Protein AF-A0A1M7PP58-F1 (afdb_monomer)

Mean predicted aligned error: 8.22 Å

Sequence (106 aa):
MKRYQLIILGLSFLLSSCASVSYFGDRYMPVKSDVEIYYSVHDVKKLYKVIGRLTSPNYDEDRLKAELKNYARTVGGNAVVINKPDVTNDGQSVSVTADVLRYADE

Radius of gyration: 17.48 Å; Cα contacts (8 Å, |Δi|>4): 188; chains: 1; bounding box: 30×58×38 Å

pLDDT: mean 85.81, std 13.66, range [47.62, 97.94]

Foldseek 3Di:
DVVVVVVVVVVVVVPPPPQQKDKDFAADAFDPDFEAEAQDPVVDPFAKDFGIKMKHFDDPPVVVVVSCRVVLRRRQFRYKHWYDFDADPVRDRGIIMITGIHGPPD

Nearest PDB structures (foldseek):
  2jz7-assembly1_E  TM=7.219E-01  e=2.092E-01  Methanococcus vannielii
  4evu-assembly2_B  TM=6.232E-01  e=8.760E-01  Salmonella enterica subsp. enterica serovar Typhimurium str. LT2
  2m2j-assembly1_A  TM=6.988E-01  e=3.067E+00  Salmonella enterica subsp. enterica serovar Typhimurium str. LT2

Solvent-acce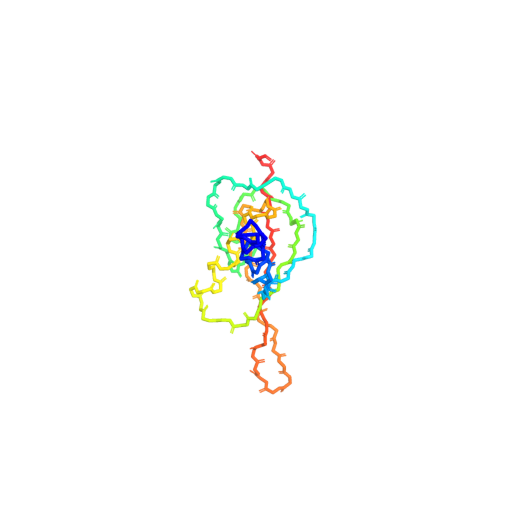ssible surface area (backbone atoms only — not comparable to full-atom values): 6092 Å² total; per-residue (Å²): 124,76,71,59,56,57,54,57,62,60,58,65,68,72,74,75,79,78,71,71,62,46,78,51,68,64,75,47,72,58,48,89,67,80,49,45,81,38,75,42,75,86,76,58,85,68,65,64,45,81,41,30,37,38,39,30,62,63,60,60,70,70,60,41,52,50,52,51,36,54,52,32,22,62,37,27,16,45,29,36,31,43,52,73,60,46,60,48,100,85,72,48,62,59,30,32,36,28,42,24,25,26,52,72,92,117

Structure (mmCIF, N/CA/C/O backbone):
data_AF-A0A1M7PP58-F1
#
_entry.id   AF-A0A1M7PP58-F1
#
loop_
_atom_site.group_PDB
_atom_site.id
_atom_site.type_symbol
_atom_site.label_atom_id
_atom_site.label_alt_id
_atom_site.label_comp_id
_atom_site.label_asym_id
_atom_site.label_entity_id
_atom_site.label_seq_id
_atom_site.pdbx_PDB_ins_code
_atom_site.Cartn_x
_atom_site.Cartn_y
_atom_site.Cartn_z
_atom_site.occupancy
_atom_site.B_iso_or_equiv
_atom_site.auth_seq_id
_atom_site.auth_comp_id
_atom_site.auth_asym_id
_atom_site.auth_atom_id
_atom_site.pdbx_PDB_model_num
ATOM 1 N N . MET A 1 1 ? 14.401 44.335 -8.118 1.00 52.53 1 MET A N 1
ATOM 2 C CA . MET A 1 1 ? 14.518 43.104 -8.938 1.00 52.53 1 MET A CA 1
ATOM 3 C C . MET A 1 1 ? 14.855 41.830 -8.139 1.00 52.53 1 MET A C 1
ATOM 5 O O . MET A 1 1 ? 14.459 40.765 -8.577 1.00 52.53 1 MET A O 1
ATOM 9 N N . LYS A 1 2 ? 15.483 41.896 -6.946 1.00 54.81 2 LYS A N 1
ATOM 10 C CA . LYS A 1 2 ? 15.832 40.710 -6.118 1.00 54.81 2 LYS A CA 1
ATOM 11 C C . LYS A 1 2 ? 14.656 39.930 -5.490 1.00 54.81 2 LYS A C 1
ATOM 13 O O . LYS A 1 2 ? 14.828 38.775 -5.130 1.00 54.81 2 LYS A O 1
ATOM 18 N N . ARG A 1 3 ? 13.461 40.527 -5.359 1.00 58.66 3 ARG A N 1
ATOM 19 C CA . ARG A 1 3 ? 12.304 39.886 -4.691 1.00 58.66 3 ARG A CA 1
ATOM 20 C C . ARG A 1 3 ? 11.591 38.835 -5.556 1.00 58.66 3 ARG A C 1
ATOM 22 O O . ARG A 1 3 ? 11.085 37.863 -5.016 1.00 58.66 3 ARG A O 1
ATOM 29 N N . TYR A 1 4 ? 11.614 38.984 -6.882 1.00 60.44 4 TYR A N 1
ATOM 30 C CA . TYR A 1 4 ? 10.985 38.030 -7.807 1.00 60.44 4 TYR A CA 1
ATOM 31 C C . TYR A 1 4 ? 11.808 36.752 -8.004 1.00 60.44 4 TYR A C 1
ATOM 33 O O . TYR A 1 4 ? 11.247 35.705 -8.305 1.00 60.44 4 TYR A O 1
ATOM 41 N N . GLN A 1 5 ? 13.125 36.810 -7.773 1.00 61.56 5 GLN A N 1
ATOM 42 C CA . GLN A 1 5 ? 13.991 35.632 -7.872 1.00 61.56 5 GLN A CA 1
ATOM 43 C C . GLN A 1 5 ? 13.662 34.577 -6.805 1.00 61.56 5 GLN A C 1
ATOM 45 O O . GLN A 1 5 ? 13.724 33.388 -7.094 1.00 61.56 5 GLN A O 1
ATOM 50 N N . LEU A 1 6 ? 13.233 34.999 -5.609 1.00 62.25 6 LEU A N 1
ATOM 51 C CA . LEU A 1 6 ? 12.795 34.078 -4.553 1.00 62.25 6 LEU A CA 1
ATOM 52 C C . LEU A 1 6 ? 11.454 33.405 -4.884 1.00 62.25 6 LEU A C 1
ATOM 54 O O . LEU A 1 6 ? 11.259 32.238 -4.561 1.00 62.25 6 LEU A O 1
ATOM 58 N N . ILE A 1 7 ? 10.554 34.114 -5.574 1.00 67.88 7 ILE A N 1
ATOM 59 C CA . ILE A 1 7 ? 9.249 33.578 -5.993 1.00 67.88 7 ILE A CA 1
ATOM 60 C C . ILE A 1 7 ? 9.428 32.5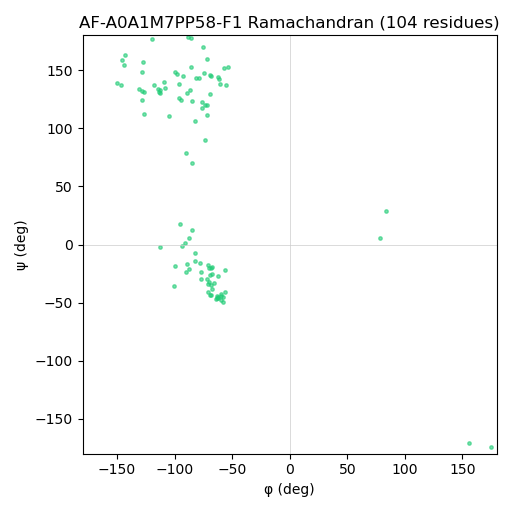39 -7.109 1.00 67.88 7 ILE A C 1
ATOM 62 O O . ILE A 1 7 ? 8.811 31.479 -7.070 1.00 67.88 7 ILE A O 1
ATOM 66 N N . ILE A 1 8 ? 10.323 32.806 -8.065 1.00 69.50 8 ILE A N 1
ATOM 67 C CA . ILE A 1 8 ? 10.632 31.876 -9.162 1.00 69.50 8 ILE A CA 1
ATOM 68 C C . ILE A 1 8 ? 11.340 30.616 -8.637 1.00 69.50 8 ILE A C 1
ATOM 70 O O . ILE A 1 8 ? 11.025 29.518 -9.084 1.00 69.50 8 ILE A O 1
ATOM 74 N N . LEU A 1 9 ? 12.234 30.743 -7.648 1.00 66.50 9 LEU A N 1
ATOM 75 C CA . LEU A 1 9 ? 12.911 29.588 -7.044 1.00 66.50 9 LEU A CA 1
ATOM 76 C C . LEU A 1 9 ? 11.951 28.703 -6.225 1.00 66.50 9 LEU A C 1
ATOM 78 O O . LEU A 1 9 ? 12.093 27.483 -6.230 1.00 66.50 9 LEU A O 1
ATOM 82 N N . GLY A 1 10 ? 10.956 29.303 -5.560 1.00 66.88 10 GLY A N 1
ATOM 83 C CA . GLY A 1 10 ? 9.921 28.566 -4.827 1.00 66.88 10 GLY A CA 1
ATOM 84 C C . GLY A 1 10 ? 8.938 27.818 -5.735 1.00 66.88 10 GLY A C 1
ATOM 85 O O . GLY A 1 10 ? 8.484 26.732 -5.382 1.00 66.88 10 GLY A O 1
ATOM 86 N N . LEU A 1 11 ? 8.643 28.356 -6.925 1.00 67.88 11 LEU A N 1
ATOM 87 C CA . LEU A 1 11 ? 7.691 27.748 -7.859 1.00 67.88 11 LEU A CA 1
ATOM 88 C C . LEU A 1 11 ? 8.240 26.471 -8.524 1.00 67.88 11 LEU A C 1
ATOM 90 O O . LEU A 1 11 ? 7.481 25.549 -8.812 1.00 67.88 11 LEU A O 1
ATOM 94 N N . SER A 1 12 ? 9.560 26.374 -8.700 1.00 65.88 12 SER A N 1
ATOM 95 C CA . SER A 1 12 ? 10.216 25.215 -9.323 1.00 65.88 12 SER A CA 1
ATOM 96 C C . SER A 1 12 ? 10.136 23.925 -8.495 1.00 65.88 12 SER A C 1
ATOM 98 O O . SER A 1 12 ? 10.283 22.840 -9.051 1.00 65.88 12 SER A O 1
ATOM 100 N N . PHE A 1 13 ? 9.870 24.008 -7.186 1.00 62.69 13 PHE A N 1
ATOM 101 C CA . PHE A 1 13 ? 9.748 22.825 -6.321 1.00 62.69 13 PHE A CA 1
ATOM 102 C C . PHE A 1 13 ? 8.403 22.091 -6.457 1.00 62.69 13 PHE A C 1
ATOM 104 O O . PHE A 1 13 ? 8.290 20.937 -6.051 1.00 62.69 13 PHE A O 1
ATOM 111 N N . LEU A 1 14 ? 7.389 22.727 -7.051 1.00 63.41 14 LEU A N 1
ATOM 112 C CA . LEU A 1 14 ? 6.032 22.173 -7.156 1.00 63.41 14 LEU A CA 1
ATOM 113 C C . LEU A 1 14 ? 5.854 21.189 -8.329 1.00 63.41 14 LEU A C 1
ATOM 115 O O . LEU A 1 14 ? 4.819 20.538 -8.419 1.00 63.41 14 LEU A O 1
ATOM 119 N N . LEU A 1 15 ? 6.853 21.046 -9.208 1.00 59.66 15 LEU A N 1
ATOM 120 C CA . LEU A 1 15 ? 6.762 20.230 -10.430 1.00 59.66 15 LEU A CA 1
ATOM 121 C C . LEU A 1 15 ? 7.276 18.781 -10.282 1.00 59.66 15 LEU A C 1
ATOM 123 O O . LEU A 1 15 ? 7.171 18.012 -11.231 1.00 59.66 15 LEU A O 1
ATOM 127 N N . SER A 1 16 ? 7.780 18.366 -9.113 1.00 57.66 16 SER A N 1
ATOM 128 C CA . SER A 1 16 ? 8.331 17.007 -8.910 1.00 57.66 16 SER A CA 1
ATOM 129 C C . SER A 1 16 ? 7.305 15.920 -8.549 1.00 57.66 16 SER A C 1
ATOM 131 O O . SER A 1 16 ? 7.698 14.820 -8.164 1.00 57.66 16 SER A O 1
ATOM 133 N N . SER A 1 17 ? 5.995 16.157 -8.669 1.00 47.62 17 SER A N 1
ATOM 134 C CA . SER A 1 17 ? 5.003 15.102 -8.401 1.00 47.62 17 SER A CA 1
ATOM 135 C C . SER A 1 17 ? 4.778 14.217 -9.632 1.00 47.62 17 SER A C 1
ATOM 137 O O . SER A 1 17 ? 3.735 14.257 -10.275 1.00 47.62 17 SER A O 1
ATOM 139 N N . CYS A 1 18 ? 5.777 13.402 -9.971 1.00 55.94 18 CYS A N 1
ATOM 140 C CA . CYS A 1 18 ? 5.574 12.229 -10.818 1.00 55.94 18 CYS A CA 1
ATOM 141 C C . CYS A 1 18 ? 5.254 11.050 -9.889 1.00 55.94 18 CYS A C 1
ATOM 143 O O . CYS A 1 18 ? 6.139 10.281 -9.516 1.00 55.94 18 CYS A O 1
ATOM 145 N N . ALA A 1 19 ? 4.012 10.974 -9.404 1.00 58.75 19 ALA A N 1
ATOM 146 C CA . ALA A 1 19 ? 3.585 9.833 -8.603 1.00 58.75 19 ALA A CA 1
ATOM 147 C C . ALA A 1 19 ? 3.436 8.611 -9.522 1.00 58.75 19 ALA A C 1
ATOM 149 O O . ALA A 1 19 ? 2.544 8.568 -10.366 1.00 58.75 19 ALA A O 1
ATOM 150 N N . SER A 1 20 ? 4.322 7.630 -9.353 1.00 77.19 20 SER A N 1
ATOM 151 C CA . SER A 1 20 ? 4.288 6.328 -10.031 1.00 77.19 20 SER A CA 1
ATOM 152 C C . SER A 1 20 ? 3.106 5.463 -9.593 1.00 77.19 20 SER A C 1
ATOM 154 O O . SER A 1 20 ? 2.655 4.610 -10.352 1.00 77.19 20 SER A O 1
ATOM 156 N N . VAL A 1 21 ? 2.598 5.685 -8.377 1.00 86.38 21 VAL A N 1
ATOM 157 C CA . VAL A 1 21 ? 1.511 4.905 -7.781 1.00 86.38 21 VAL A CA 1
ATOM 158 C C . VAL A 1 21 ? 0.166 5.583 -8.024 1.00 86.38 21 VAL A C 1
ATOM 160 O O . VAL A 1 21 ? -0.056 6.731 -7.630 1.00 86.38 21 VAL A O 1
ATOM 163 N N . SER A 1 22 ? -0.753 4.840 -8.634 1.00 91.50 22 SER A N 1
ATOM 164 C CA . SER A 1 22 ? -2.143 5.246 -8.840 1.00 91.50 22 SER A CA 1
ATOM 165 C C . SER A 1 22 ? -3.049 4.647 -7.768 1.00 91.50 22 SER A C 1
ATOM 167 O O . SER A 1 22 ? -2.817 3.527 -7.312 1.00 91.50 22 SER A O 1
ATOM 169 N N . TYR A 1 23 ? -4.096 5.379 -7.386 1.00 93.88 23 TYR A N 1
ATOM 170 C CA . TYR A 1 23 ? -5.101 4.935 -6.424 1.00 93.88 23 TYR A CA 1
ATOM 171 C C . TYR A 1 23 ? -6.513 5.157 -6.945 1.00 93.88 23 TYR A C 1
ATOM 173 O O . TYR A 1 23 ? -6.855 6.257 -7.386 1.00 93.88 23 TYR A O 1
ATOM 181 N N . PHE A 1 24 ? -7.345 4.131 -6.800 1.00 95.56 24 PHE A N 1
ATOM 182 C CA . PHE A 1 24 ? -8.757 4.162 -7.142 1.00 95.56 24 PHE A CA 1
ATOM 183 C C . PHE A 1 24 ? -9.602 3.713 -5.947 1.00 95.56 24 PHE A C 1
ATOM 185 O O . PHE A 1 24 ? -9.554 2.546 -5.559 1.00 95.56 24 PHE A O 1
ATOM 192 N N . GLY A 1 25 ? -10.372 4.632 -5.362 1.00 96.44 25 GLY A N 1
ATOM 193 C CA . GLY A 1 25 ? -11.255 4.336 -4.234 1.00 96.44 25 GLY A CA 1
ATOM 1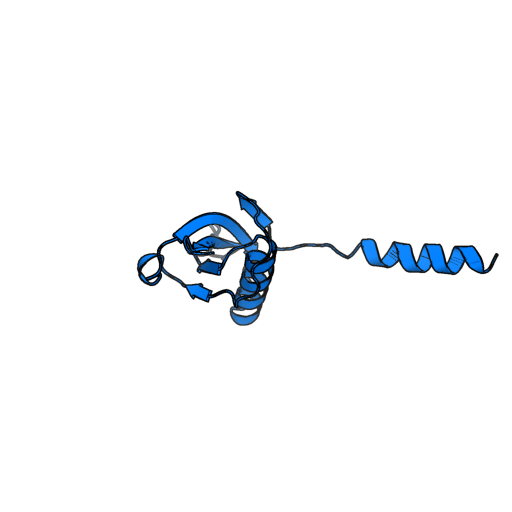94 C C . GLY A 1 25 ? -11.578 5.545 -3.358 1.00 96.44 25 GLY A C 1
ATOM 195 O O . GLY A 1 25 ? -11.244 6.688 -3.686 1.00 96.44 25 GLY A O 1
ATOM 196 N N . ASP A 1 26 ? -12.211 5.262 -2.223 1.00 96.06 26 ASP A N 1
ATOM 197 C CA . ASP A 1 26 ? -12.563 6.226 -1.182 1.00 96.06 26 ASP A CA 1
ATOM 198 C C . ASP A 1 26 ? -11.297 6.756 -0.493 1.00 96.06 26 ASP A C 1
ATOM 200 O O . ASP A 1 26 ? -10.334 6.018 -0.284 1.00 96.06 26 ASP A O 1
ATOM 204 N N . ARG A 1 27 ? -11.292 8.028 -0.084 1.00 95.50 27 ARG A N 1
ATOM 205 C CA . ARG A 1 27 ? -10.203 8.614 0.715 1.00 95.50 27 ARG A CA 1
ATOM 206 C C . ARG A 1 27 ? -10.706 8.992 2.101 1.00 95.50 27 ARG A C 1
ATOM 208 O O . ARG A 1 27 ? -11.741 9.641 2.224 1.00 95.50 27 ARG A O 1
ATOM 215 N N . TYR A 1 28 ? -9.937 8.629 3.121 1.00 94.62 28 TYR A N 1
ATOM 216 C CA . TYR A 1 28 ? -10.200 8.960 4.520 1.00 94.62 28 TYR A CA 1
ATOM 217 C C . TYR A 1 28 ? -9.047 9.783 5.097 1.00 94.62 28 TYR A C 1
ATOM 219 O O . TYR A 1 28 ? -8.044 10.042 4.428 1.00 94.62 28 TYR A O 1
ATOM 227 N N . MET A 1 29 ? -9.189 10.209 6.353 1.00 93.25 29 MET A N 1
ATOM 228 C CA . MET A 1 29 ? -8.090 10.861 7.060 1.00 93.25 29 MET A CA 1
ATOM 229 C C . MET A 1 29 ? -6.884 9.913 7.162 1.00 93.25 29 MET A C 1
ATOM 231 O O . MET A 1 29 ? -7.081 8.730 7.463 1.00 93.25 29 MET A O 1
ATOM 235 N N . PRO A 1 30 ? -5.652 10.417 6.949 1.00 93.94 30 PRO A N 1
ATOM 236 C CA . PRO A 1 30 ? -4.451 9.608 7.076 1.00 93.94 30 PRO A CA 1
ATOM 237 C C . PRO A 1 30 ? -4.356 8.938 8.440 1.00 93.94 30 PRO A C 1
ATOM 239 O O . PRO A 1 30 ? -4.597 9.566 9.476 1.00 93.94 30 PRO A O 1
ATOM 242 N N . VAL A 1 31 ? -3.971 7.668 8.439 1.00 91.69 31 VAL A N 1
ATOM 243 C CA . VAL A 1 31 ? -3.820 6.899 9.674 1.00 91.69 31 VAL A CA 1
ATOM 244 C C . VAL A 1 31 ? -2.470 7.187 10.326 1.00 91.69 31 VAL A C 1
ATOM 246 O O . VAL A 1 31 ? -1.461 7.412 9.653 1.00 91.69 31 VAL A O 1
ATOM 249 N N . LYS A 1 32 ? -2.463 7.231 11.662 1.00 88.19 32 LYS A N 1
ATOM 250 C CA . LYS A 1 32 ? -1.254 7.494 12.466 1.00 88.19 32 LYS A CA 1
ATOM 251 C C . LYS A 1 32 ? -0.467 6.218 12.773 1.00 88.19 32 LYS A C 1
ATOM 253 O O . LYS A 1 32 ? 0.711 6.299 13.108 1.00 88.19 32 LYS A O 1
ATOM 258 N N . SER A 1 33 ? -1.135 5.071 12.697 1.00 89.31 33 SER A N 1
ATOM 259 C CA . SER A 1 33 ? -0.572 3.738 12.875 1.00 89.31 33 SER A CA 1
ATOM 260 C C . SER A 1 33 ? 0.308 3.339 11.683 1.00 89.31 33 SER A C 1
ATOM 262 O O . SER A 1 33 ? 0.230 3.929 10.598 1.00 89.31 33 SER A O 1
ATOM 264 N N . ASP A 1 34 ? 1.196 2.357 11.886 1.00 92.69 34 ASP A N 1
ATOM 265 C CA . ASP A 1 34 ? 1.914 1.778 10.750 1.00 92.69 34 ASP A CA 1
ATOM 266 C C . ASP A 1 34 ? 0.956 0.969 9.874 1.00 92.69 34 ASP A C 1
ATOM 268 O O . ASP A 1 34 ? 0.018 0.348 10.373 1.00 92.69 34 ASP A O 1
ATOM 272 N N . VAL A 1 35 ? 1.209 0.985 8.567 1.00 96.50 35 VAL A N 1
ATOM 273 C CA . VAL A 1 35 ? 0.407 0.235 7.602 1.00 96.50 35 VAL A CA 1
ATOM 274 C C . VAL A 1 35 ? 0.933 -1.191 7.531 1.00 96.50 35 VAL A C 1
ATOM 276 O O . VAL A 1 35 ? 2.109 -1.421 7.234 1.00 96.50 35 VAL A O 1
ATOM 279 N N . GLU A 1 36 ? 0.059 -2.155 7.785 1.00 97.06 36 GLU A N 1
ATOM 280 C CA . GLU A 1 36 ? 0.379 -3.580 7.712 1.00 97.06 36 GLU A CA 1
ATOM 281 C C . GLU A 1 36 ? 0.389 -4.057 6.247 1.00 97.06 36 GLU A C 1
ATOM 283 O O . GLU A 1 36 ? -0.415 -3.603 5.435 1.00 97.06 36 GLU A O 1
ATOM 288 N N . ILE A 1 37 ? 1.298 -4.969 5.887 1.00 96.88 37 ILE A N 1
ATOM 289 C CA . ILE A 1 37 ? 1.331 -5.581 4.547 1.00 96.88 37 ILE A CA 1
ATOM 290 C C . ILE A 1 37 ? 0.974 -7.052 4.667 1.00 96.88 37 ILE A C 1
ATOM 292 O O . ILE A 1 37 ? 1.556 -7.776 5.473 1.00 96.88 37 ILE A O 1
ATOM 296 N N . TYR A 1 38 ? 0.076 -7.480 3.795 1.00 97.19 38 TYR A N 1
ATOM 297 C CA . TYR A 1 38 ? -0.364 -8.851 3.632 1.00 97.19 38 TYR A CA 1
ATOM 298 C C . TYR A 1 38 ? -0.228 -9.261 2.164 1.00 97.19 38 TYR A C 1
ATOM 300 O O . TYR A 1 38 ? -0.234 -8.417 1.268 1.00 97.19 38 TYR A O 1
ATOM 308 N N . TYR A 1 39 ? -0.137 -10.564 1.914 1.00 94.94 39 TYR A N 1
ATOM 309 C CA . TYR A 1 39 ? -0.117 -11.142 0.559 1.00 94.94 39 TYR A CA 1
ATOM 310 C C . TYR A 1 39 ? -1.371 -11.974 0.266 1.00 94.94 39 TYR A C 1
ATOM 312 O O . TYR A 1 39 ? -1.53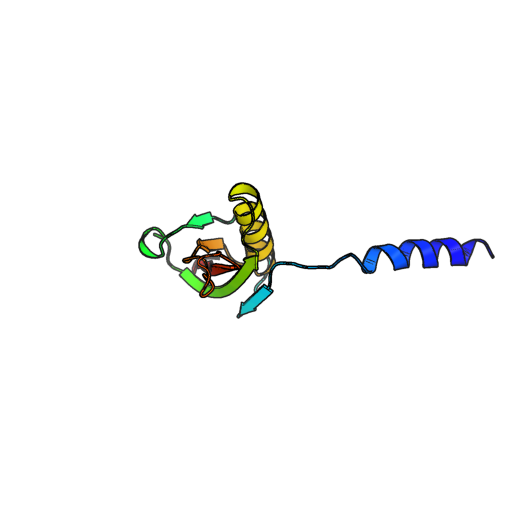7 -12.526 -0.818 1.00 94.94 39 TYR A O 1
ATOM 320 N N . SER A 1 40 ? -2.251 -12.090 1.258 1.00 94.62 40 SER A N 1
ATOM 321 C CA . SER A 1 40 ? -3.514 -12.796 1.173 1.00 94.62 40 SER A CA 1
ATOM 322 C C . SER A 1 40 ? -4.513 -12.136 2.105 1.00 94.62 40 SER A C 1
ATOM 324 O O . SER A 1 40 ? -4.205 -11.784 3.243 1.00 94.62 40 SER A O 1
ATOM 326 N N . VAL A 1 41 ? -5.745 -12.017 1.629 1.00 93.31 41 VAL A N 1
ATOM 327 C CA . VAL A 1 41 ? -6.861 -11.502 2.420 1.00 93.31 41 VAL A CA 1
ATOM 328 C C . VAL A 1 41 ? -7.172 -12.385 3.636 1.00 93.31 41 VAL A C 1
ATOM 330 O O . VAL A 1 41 ? -7.652 -11.895 4.654 1.00 93.31 41 VAL A O 1
ATOM 333 N N . HIS A 1 42 ? -6.854 -13.681 3.558 1.00 94.56 42 HIS A N 1
ATOM 334 C CA . HIS A 1 42 ? -7.078 -14.641 4.642 1.00 94.56 42 HIS A CA 1
ATOM 335 C C . HIS A 1 42 ? -6.140 -14.437 5.840 1.00 94.56 42 HIS A C 1
ATOM 337 O O . HIS A 1 42 ? -6.435 -14.923 6.930 1.00 94.56 42 HIS A O 1
ATOM 343 N N . ASP A 1 43 ? -5.035 -13.712 5.656 1.00 95.94 43 ASP A N 1
ATOM 344 C CA . ASP A 1 43 ? -4.088 -13.418 6.734 1.00 95.94 43 ASP A CA 1
ATOM 345 C C . ASP A 1 43 ? -4.553 -12.230 7.596 1.00 95.94 43 ASP A C 1
ATOM 347 O O . ASP A 1 43 ? -4.055 -12.023 8.707 1.00 95.94 43 ASP A O 1
ATOM 351 N N . VAL A 1 44 ? -5.540 -11.467 7.113 1.00 95.69 44 VAL A N 1
ATOM 352 C CA . VAL A 1 44 ? -6.091 -10.300 7.802 1.00 95.69 44 VAL A CA 1
ATOM 353 C C . VAL A 1 44 ? -7.124 -10.755 8.830 1.00 95.69 44 VAL A C 1
ATOM 355 O O . VAL A 1 44 ? -8.238 -11.150 8.497 1.00 95.69 44 VAL A O 1
ATOM 358 N N . LYS A 1 45 ? -6.755 -10.684 10.112 1.00 95.00 45 LYS A N 1
ATOM 359 C CA . LYS A 1 45 ? -7.594 -11.167 11.229 1.00 95.00 45 LYS A CA 1
ATOM 360 C C . LYS A 1 45 ? -8.562 -10.125 11.793 1.00 95.00 45 LYS A C 1
ATOM 362 O O . LYS A 1 45 ? -9.463 -10.476 12.548 1.00 95.00 45 LYS A O 1
ATOM 367 N N . LYS A 1 46 ? -8.337 -8.847 11.492 1.00 94.69 46 LYS A N 1
ATOM 368 C CA . LYS A 1 46 ? -9.152 -7.727 11.984 1.00 94.69 46 LYS A CA 1
ATOM 369 C C . LYS A 1 46 ? -10.359 -7.522 11.077 1.00 94.69 46 LYS A C 1
ATOM 371 O O . LYS A 1 46 ? -10.281 -7.812 9.890 1.00 94.69 46 LYS A O 1
ATOM 376 N N . LEU A 1 47 ? -11.454 -6.983 11.610 1.00 96.06 47 LEU A N 1
ATOM 377 C CA . LEU A 1 47 ? -12.585 -6.568 10.782 1.00 96.06 47 LEU A CA 1
ATOM 378 C C . LEU A 1 47 ? -12.179 -5.351 9.940 1.00 96.06 47 LEU A C 1
ATOM 380 O O . LEU A 1 47 ? -11.647 -4.372 10.468 1.00 96.06 47 LEU A O 1
ATOM 384 N N . TYR A 1 48 ? -12.421 -5.405 8.632 1.00 96.31 48 TYR A N 1
ATOM 385 C CA . TYR A 1 48 ? -12.000 -4.356 7.706 1.00 96.31 48 TYR A CA 1
ATOM 386 C C . TYR A 1 48 ? -13.021 -4.099 6.596 1.00 96.31 48 TYR A C 1
ATOM 388 O O . TYR A 1 48 ? -13.874 -4.932 6.291 1.00 96.31 48 TYR A O 1
ATOM 396 N N . LYS A 1 49 ? -12.869 -2.943 5.946 1.00 96.31 49 LYS A N 1
ATOM 397 C CA . LYS A 1 49 ? -13.473 -2.594 4.658 1.00 96.31 49 LYS A CA 1
ATOM 398 C C . LYS A 1 49 ? -12.355 -2.337 3.644 1.00 96.31 49 LYS A C 1
ATOM 400 O O . LYS A 1 49 ? -11.379 -1.658 3.959 1.00 96.31 49 LYS A O 1
ATOM 405 N N . VAL A 1 50 ? -12.508 -2.837 2.418 1.00 97.31 50 VAL A N 1
ATOM 406 C CA . VAL A 1 50 ? -11.662 -2.416 1.289 1.00 97.31 50 VAL A CA 1
ATOM 407 C C . VAL A 1 50 ? -12.064 -0.994 0.898 1.00 97.31 50 VAL A C 1
ATOM 409 O O . VAL A 1 50 ? -13.224 -0.753 0.559 1.00 97.31 50 VAL A O 1
ATOM 412 N N . ILE A 1 51 ? -11.129 -0.048 0.968 1.00 97.50 51 ILE A N 1
ATOM 413 C CA . ILE A 1 51 ? -11.389 1.366 0.655 1.00 97.50 51 ILE A CA 1
ATOM 414 C C . ILE A 1 51 ? -10.927 1.762 -0.745 1.00 97.50 51 ILE A C 1
ATOM 416 O O . ILE A 1 51 ? -11.422 2.745 -1.287 1.00 97.50 51 ILE A O 1
ATOM 420 N N . GLY A 1 52 ? -10.041 0.981 -1.359 1.00 97.00 52 GLY A N 1
ATOM 421 C CA . GLY A 1 52 ? -9.601 1.221 -2.725 1.00 97.00 52 GLY A CA 1
ATOM 422 C C . GLY A 1 52 ? -8.495 0.280 -3.167 1.00 97.00 52 GLY A C 1
ATOM 423 O O . GLY A 1 52 ? -8.110 -0.634 -2.440 1.00 97.00 52 GLY A O 1
ATOM 424 N N . ARG A 1 53 ? -7.978 0.528 -4.367 1.00 96.75 53 ARG A N 1
ATOM 425 C CA . ARG A 1 53 ? -6.924 -0.256 -5.008 1.00 96.75 53 ARG A CA 1
ATOM 426 C C . ARG A 1 53 ? -5.775 0.638 -5.446 1.00 96.75 53 ARG A C 1
ATOM 428 O O . ARG A 1 53 ? -5.990 1.662 -6.094 1.00 96.75 53 ARG A O 1
ATOM 435 N N . LEU A 1 54 ? -4.562 0.224 -5.104 1.00 95.06 54 LEU A N 1
ATOM 436 C CA . LEU A 1 54 ? -3.307 0.789 -5.576 1.00 95.06 54 LEU A CA 1
ATOM 437 C C . LEU A 1 54 ? -2.817 0.027 -6.803 1.00 95.06 54 LEU A C 1
ATOM 439 O O . LEU A 1 54 ? -2.982 -1.188 -6.902 1.00 95.06 54 LEU A O 1
ATOM 443 N N . THR A 1 55 ? -2.195 0.749 -7.725 1.00 93.62 55 THR A N 1
ATOM 444 C CA . THR A 1 55 ? -1.430 0.189 -8.843 1.00 93.62 55 THR A CA 1
ATOM 445 C C . THR A 1 55 ? -0.067 0.855 -8.848 1.00 93.62 55 THR A C 1
ATOM 447 O O . THR A 1 55 ? 0.012 2.082 -8.878 1.00 93.62 55 THR A O 1
ATOM 450 N N . SER A 1 56 ? 0.993 0.057 -8.793 1.00 91.25 56 SER A N 1
ATOM 451 C CA . SER A 1 56 ? 2.378 0.526 -8.807 1.00 91.25 56 SER A CA 1
ATOM 452 C C . SER A 1 56 ? 3.163 -0.207 -9.893 1.00 91.25 56 SER A C 1
ATOM 454 O O . SER A 1 56 ? 2.856 -1.371 -10.161 1.00 91.25 56 SER A O 1
ATOM 456 N N . PRO A 1 57 ? 4.170 0.413 -10.528 1.00 88.69 57 PRO A N 1
ATOM 457 C CA . PRO A 1 57 ? 5.145 -0.313 -11.325 1.00 88.69 57 PRO A CA 1
ATOM 458 C C . PRO A 1 57 ? 5.791 -1.444 -10.521 1.00 88.69 57 PRO A C 1
ATOM 460 O O . PRO A 1 57 ? 5.903 -1.389 -9.294 1.00 88.69 57 PRO A O 1
ATOM 463 N N . ASN A 1 58 ? 6.237 -2.479 -11.223 1.00 85.38 58 ASN A N 1
ATOM 464 C CA . ASN A 1 58 ? 6.940 -3.585 -10.591 1.00 85.38 58 ASN A CA 1
ATOM 465 C C . ASN A 1 58 ? 8.373 -3.176 -10.194 1.00 85.38 58 ASN A C 1
ATOM 467 O O . ASN A 1 58 ? 9.307 -3.285 -10.989 1.00 85.38 58 ASN A O 1
ATOM 471 N N . TYR A 1 59 ? 8.523 -2.653 -8.978 1.00 83.94 59 TYR A N 1
ATOM 472 C CA . TYR A 1 59 ? 9.808 -2.322 -8.357 1.00 83.94 59 TYR A CA 1
ATOM 473 C C . TYR A 1 59 ? 10.435 -3.524 -7.640 1.00 83.94 59 TYR A C 1
ATOM 475 O O . TYR A 1 59 ? 9.835 -4.593 -7.542 1.00 83.94 59 TYR A O 1
ATOM 483 N N . ASP A 1 60 ? 11.637 -3.330 -7.090 1.00 89.25 60 ASP A N 1
ATOM 484 C CA . ASP A 1 60 ? 12.162 -4.225 -6.062 1.00 89.25 60 ASP A CA 1
ATOM 485 C C . ASP A 1 60 ? 11.206 -4.294 -4.858 1.00 89.25 60 ASP A C 1
ATOM 487 O O . ASP A 1 60 ? 10.450 -3.360 -4.575 1.00 89.25 60 ASP A O 1
ATOM 491 N N . GLU A 1 61 ? 11.221 -5.427 -4.158 1.00 88.81 61 GLU A N 1
ATOM 492 C CA . GLU A 1 61 ? 10.228 -5.734 -3.129 1.00 88.81 61 GLU A CA 1
ATOM 493 C C . GLU A 1 61 ? 10.211 -4.705 -1.988 1.00 88.81 61 GLU A C 1
ATOM 495 O O . GLU A 1 61 ? 9.136 -4.281 -1.556 1.00 88.81 61 GLU A O 1
ATOM 500 N N . ASP A 1 62 ? 11.379 -4.269 -1.515 1.00 92.12 62 ASP A N 1
ATOM 501 C CA . ASP A 1 62 ? 11.480 -3.333 -0.394 1.00 92.12 62 ASP A CA 1
ATOM 502 C C . ASP A 1 62 ? 10.955 -1.948 -0.772 1.00 92.12 62 ASP A C 1
ATOM 504 O O . ASP A 1 62 ? 10.171 -1.344 -0.027 1.00 92.12 62 ASP A O 1
ATOM 508 N N . ARG A 1 63 ? 11.311 -1.464 -1.966 1.00 91.88 63 ARG A N 1
ATOM 509 C CA . ARG A 1 63 ? 10.783 -0.210 -2.501 1.00 91.88 63 ARG A CA 1
ATOM 510 C C . ARG A 1 63 ? 9.279 -0.280 -2.729 1.00 91.88 63 ARG A C 1
ATOM 512 O O . ARG A 1 63 ? 8.570 0.653 -2.347 1.00 91.88 63 ARG A O 1
ATOM 519 N N . LEU A 1 64 ? 8.783 -1.372 -3.311 1.00 91.56 64 LEU A N 1
ATOM 520 C CA . LEU A 1 64 ? 7.356 -1.573 -3.551 1.00 91.56 64 LEU A CA 1
ATOM 521 C C . LEU A 1 64 ? 6.570 -1.507 -2.237 1.00 91.56 64 LEU A C 1
ATOM 523 O O . LEU A 1 64 ? 5.597 -0.760 -2.132 1.00 91.56 64 LEU A O 1
ATOM 527 N N . LYS A 1 65 ? 7.018 -2.238 -1.210 1.00 93.75 65 LYS A N 1
ATOM 528 C CA . LYS A 1 65 ? 6.401 -2.222 0.124 1.00 93.75 65 LYS A CA 1
ATOM 529 C C . LYS A 1 65 ? 6.384 -0.821 0.725 1.00 93.75 65 LYS A C 1
ATOM 531 O O . LYS A 1 65 ? 5.360 -0.405 1.269 1.00 93.75 65 LYS A O 1
ATOM 536 N N . ALA A 1 66 ? 7.497 -0.094 0.633 1.00 93.75 66 ALA A N 1
ATOM 537 C CA . ALA A 1 66 ? 7.601 1.260 1.161 1.00 93.75 66 ALA A CA 1
ATOM 538 C C . ALA A 1 66 ? 6.641 2.230 0.451 1.00 93.75 66 ALA A C 1
ATOM 540 O O . ALA A 1 66 ? 5.928 2.983 1.119 1.00 93.75 66 ALA A O 1
ATOM 541 N N . GLU A 1 67 ? 6.576 2.191 -0.883 1.00 93.06 67 GLU A N 1
ATOM 542 C CA . GLU A 1 67 ? 5.666 3.037 -1.664 1.00 93.06 67 GLU A CA 1
ATOM 543 C C . GLU A 1 67 ? 4.194 2.714 -1.367 1.00 93.06 67 GLU A C 1
ATOM 545 O O . GLU A 1 67 ? 3.416 3.628 -1.078 1.00 93.06 67 GLU A O 1
ATOM 550 N N . LEU A 1 68 ? 3.821 1.428 -1.345 1.00 94.62 68 LEU A N 1
ATOM 551 C CA . LEU A 1 68 ? 2.455 0.998 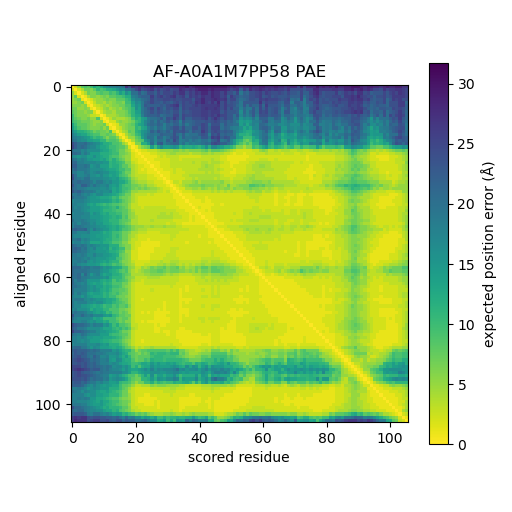-1.034 1.00 94.62 68 LEU A CA 1
ATOM 552 C C . LEU A 1 68 ? 2.034 1.401 0.383 1.00 94.62 68 LEU A C 1
ATOM 554 O O . LEU A 1 68 ? 0.948 1.955 0.549 1.00 94.62 68 LEU A O 1
ATOM 558 N N . LYS A 1 69 ? 2.892 1.197 1.395 1.00 95.62 69 LYS A N 1
ATOM 559 C CA . LYS A 1 69 ? 2.617 1.634 2.777 1.00 95.62 69 LYS A CA 1
ATOM 560 C C . LYS A 1 69 ? 2.419 3.137 2.865 1.00 95.62 69 LYS A C 1
ATOM 562 O O . LYS A 1 69 ? 1.463 3.597 3.485 1.00 95.62 69 LYS A O 1
ATOM 567 N N . ASN A 1 70 ? 3.323 3.903 2.257 1.00 93.88 70 ASN A N 1
ATOM 568 C CA . ASN A 1 70 ? 3.256 5.356 2.312 1.00 93.88 70 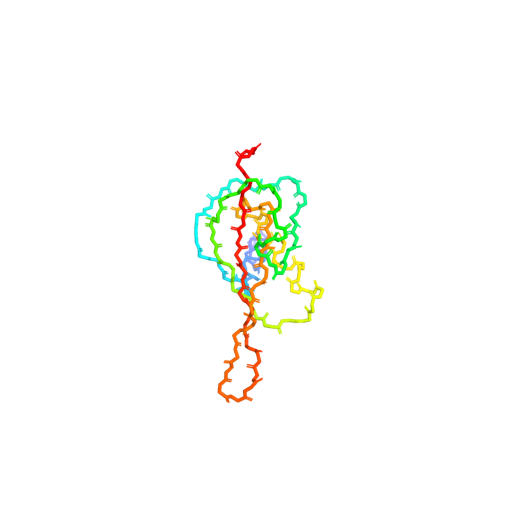ASN A CA 1
ATOM 569 C C . ASN A 1 70 ? 1.968 5.862 1.665 1.00 93.88 70 ASN A C 1
ATOM 571 O O . ASN A 1 70 ? 1.274 6.673 2.275 1.00 93.88 70 ASN A O 1
ATOM 575 N N . TYR A 1 71 ? 1.605 5.348 0.488 1.00 94.44 71 TYR A N 1
ATOM 576 C CA . TYR A 1 71 ? 0.384 5.774 -0.191 1.00 94.44 71 TYR A CA 1
ATOM 577 C C . TYR A 1 71 ? -0.879 5.305 0.544 1.00 94.44 71 TYR A C 1
ATOM 579 O O . TYR A 1 71 ? -1.796 6.094 0.750 1.00 94.44 71 TYR A O 1
ATOM 587 N N . ALA A 1 72 ? -0.929 4.056 1.008 1.00 96.12 72 ALA A N 1
ATOM 588 C CA . ALA A 1 72 ? -2.049 3.553 1.803 1.00 96.12 72 ALA A CA 1
ATOM 589 C C . ALA A 1 72 ? -2.285 4.403 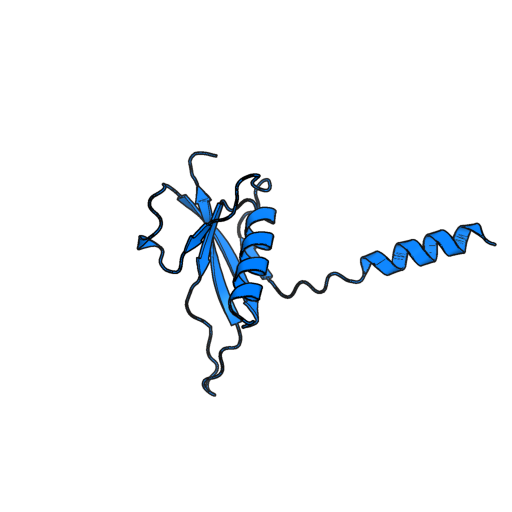3.059 1.00 96.12 72 ALA A C 1
ATOM 591 O O . ALA A 1 72 ? -3.426 4.762 3.356 1.00 96.12 72 ALA A O 1
ATOM 592 N N . ARG A 1 73 ? -1.206 4.828 3.732 1.00 95.75 73 ARG A N 1
ATOM 593 C CA . ARG A 1 73 ? -1.290 5.738 4.880 1.00 95.75 73 ARG A CA 1
ATOM 594 C C . ARG A 1 73 ? -1.937 7.066 4.496 1.00 95.75 73 ARG A C 1
ATOM 596 O O . ARG A 1 73 ? -2.799 7.540 5.232 1.00 95.75 73 ARG A O 1
ATOM 603 N N . THR A 1 74 ? -1.557 7.663 3.359 1.00 94.62 74 THR A N 1
ATOM 604 C CA . THR A 1 74 ? -2.101 8.968 2.934 1.00 94.62 74 THR A CA 1
ATOM 605 C C . THR A 1 74 ? -3.571 8.914 2.528 1.00 94.62 74 THR A C 1
ATOM 607 O O . THR A 1 74 ? -4.258 9.923 2.663 1.00 94.62 74 THR A O 1
ATOM 610 N N . VAL A 1 75 ? -4.074 7.760 2.078 1.00 95.75 75 VAL A N 1
ATOM 611 C CA . VAL A 1 75 ? -5.501 7.570 1.749 1.00 95.75 75 VAL A CA 1
ATOM 612 C C . VAL A 1 75 ? -6.340 7.055 2.923 1.00 95.75 75 VAL A C 1
ATOM 614 O O . VAL A 1 75 ? -7.550 6.878 2.776 1.00 95.75 75 VAL A O 1
ATOM 617 N N . GLY A 1 76 ? -5.720 6.856 4.091 1.00 95.62 76 GLY A N 1
ATOM 618 C CA . GLY A 1 76 ? -6.397 6.452 5.324 1.00 95.62 76 GLY A CA 1
ATOM 619 C C . GLY A 1 76 ? -6.629 4.944 5.462 1.00 95.62 76 GLY A C 1
ATOM 620 O O . GLY A 1 76 ? -7.612 4.540 6.086 1.00 95.62 76 GLY A O 1
ATOM 621 N N . GLY A 1 77 ? -5.757 4.127 4.866 1.00 97.06 77 GLY A N 1
ATOM 622 C CA . GLY A 1 77 ? -5.748 2.672 4.996 1.00 97.06 77 GLY A CA 1
ATOM 623 C C . GLY A 1 77 ? -4.777 2.182 6.066 1.00 97.06 77 GLY A C 1
ATOM 624 O O . GLY A 1 77 ? -3.650 2.660 6.152 1.00 97.06 77 GLY A O 1
ATOM 625 N N . ASN A 1 78 ? -5.207 1.194 6.845 1.00 97.00 78 ASN A N 1
ATOM 626 C CA . ASN A 1 78 ? -4.437 0.546 7.908 1.00 97.00 78 ASN A CA 1
ATOM 627 C C . ASN A 1 78 ? -3.634 -0.659 7.427 1.00 97.00 78 ASN A C 1
ATOM 629 O O . ASN A 1 78 ? -2.664 -1.054 8.071 1.00 97.00 78 ASN A O 1
ATOM 633 N N . ALA A 1 79 ? -4.052 -1.267 6.321 1.00 97.25 79 ALA A N 1
ATOM 634 C CA . ALA A 1 79 ? -3.369 -2.412 5.754 1.00 97.25 79 ALA A CA 1
ATOM 635 C C . ALA A 1 79 ? -3.449 -2.414 4.231 1.00 97.25 79 ALA A C 1
ATOM 637 O O . ALA A 1 79 ? -4.324 -1.788 3.632 1.00 97.25 79 ALA A O 1
ATOM 638 N N . VAL A 1 80 ? -2.525 -3.140 3.615 1.00 97.62 80 VAL A N 1
ATOM 639 C CA . VAL A 1 80 ? -2.466 -3.369 2.176 1.00 97.62 80 VAL A CA 1
ATOM 640 C C . VAL A 1 80 ? -2.350 -4.864 1.924 1.00 97.62 80 VAL A C 1
ATOM 642 O O . VAL A 1 80 ? -1.509 -5.524 2.531 1.00 97.62 80 VAL A O 1
ATOM 645 N N . VAL A 1 81 ? -3.163 -5.390 1.012 1.00 97.94 81 VAL A N 1
ATOM 646 C CA . VAL A 1 81 ? -3.042 -6.760 0.501 1.00 97.94 81 VAL A CA 1
ATOM 647 C C . VAL A 1 81 ? -2.448 -6.687 -0.898 1.00 97.94 81 VAL A C 1
ATOM 649 O O . VAL A 1 81 ? -3.094 -6.188 -1.817 1.00 97.94 81 VAL A O 1
ATOM 652 N N . ILE A 1 82 ? -1.207 -7.144 -1.058 1.00 95.75 82 ILE A N 1
ATOM 653 C CA . ILE A 1 82 ? -0.529 -7.202 -2.354 1.00 95.75 82 ILE A CA 1
ATOM 654 C C . ILE A 1 82 ? -1.130 -8.353 -3.159 1.00 95.75 82 ILE A C 1
ATOM 656 O O . ILE A 1 82 ? -1.076 -9.511 -2.743 1.00 95.75 82 ILE A O 1
ATOM 660 N N . ASN A 1 83 ? -1.696 -8.019 -4.314 1.00 91.75 83 ASN A N 1
ATOM 661 C CA . ASN A 1 83 ? -2.252 -8.982 -5.250 1.00 91.75 83 ASN A CA 1
ATOM 662 C C . ASN A 1 83 ? -1.169 -9.462 -6.224 1.00 91.75 83 ASN A C 1
ATOM 664 O O . ASN A 1 83 ? -0.010 -9.046 -6.179 1.00 91.75 83 ASN A O 1
ATOM 668 N N . LYS A 1 84 ? -1.544 -10.372 -7.124 1.00 81.50 84 LYS A N 1
ATOM 669 C CA . LYS A 1 84 ? -0.617 -10.865 -8.144 1.00 81.50 84 LYS A CA 1
ATOM 670 C C . LYS A 1 84 ? -0.164 -9.722 -9.068 1.00 81.50 84 LYS A C 1
ATOM 672 O O . LYS A 1 84 ? -0.979 -8.853 -9.385 1.00 81.50 84 LYS A O 1
ATOM 677 N N . PRO A 1 85 ? 1.103 -9.738 -9.515 1.00 82.06 85 PRO A N 1
ATOM 678 C CA . PRO A 1 85 ? 1.553 -8.824 -10.548 1.00 82.06 85 PRO A CA 1
ATOM 679 C C . PRO A 1 85 ? 0.777 -9.042 -11.850 1.00 82.06 85 PRO A C 1
ATOM 681 O O . PRO A 1 85 ? 0.497 -10.185 -12.224 1.00 82.06 85 PRO A O 1
ATOM 684 N N . ASP A 1 86 ? 0.471 -7.954 -12.550 1.00 79.88 86 ASP A N 1
ATOM 685 C CA . ASP A 1 86 ? -0.033 -7.991 -13.916 1.00 79.88 86 ASP A CA 1
ATOM 686 C C . ASP A 1 86 ? 1.128 -8.293 -14.863 1.00 79.88 86 ASP A C 1
ATOM 688 O O . ASP A 1 86 ? 2.135 -7.576 -14.905 1.00 79.88 86 ASP A O 1
ATOM 692 N N . VAL A 1 87 ? 0.976 -9.370 -15.628 1.00 79.00 87 VAL A N 1
ATOM 693 C CA . VAL A 1 87 ? 1.989 -9.871 -16.557 1.00 79.00 87 VAL A CA 1
ATOM 694 C C . VAL A 1 87 ? 1.522 -9.607 -17.986 1.00 79.00 87 VAL A C 1
ATOM 696 O O . VAL A 1 87 ? 0.365 -9.860 -18.320 1.00 79.00 87 VAL A O 1
ATOM 699 N N . THR A 1 88 ? 2.404 -9.095 -18.841 1.00 78.00 88 THR A N 1
ATOM 700 C CA . THR A 1 88 ? 2.124 -8.968 -20.279 1.00 78.00 88 THR A CA 1
ATOM 701 C C . THR A 1 88 ? 2.218 -10.316 -20.990 1.00 78.00 88 THR A C 1
ATOM 703 O O . THR A 1 88 ? 2.715 -11.299 -20.443 1.00 78.00 88 THR A O 1
ATOM 706 N N . ASN A 1 89 ? 1.785 -10.359 -22.254 1.00 73.81 89 ASN A N 1
ATOM 707 C CA . ASN A 1 89 ? 1.904 -11.551 -23.102 1.00 73.81 89 ASN A CA 1
ATOM 708 C C . ASN A 1 89 ? 3.353 -12.066 -23.232 1.00 73.81 89 ASN A C 1
ATOM 710 O O . ASN A 1 89 ? 3.553 -13.250 -23.483 1.00 73.81 89 ASN A O 1
ATOM 714 N N . ASP A 1 90 ? 4.346 -11.203 -22.993 1.00 79.81 90 ASP A N 1
ATOM 715 C CA . ASP A 1 90 ? 5.775 -11.532 -23.060 1.00 79.81 90 ASP A CA 1
ATOM 716 C C . ASP A 1 90 ? 6.335 -12.078 -21.729 1.00 79.81 90 ASP A C 1
ATOM 718 O O . ASP A 1 90 ? 7.543 -12.269 -21.586 1.00 79.81 90 ASP A O 1
ATOM 722 N N . GLY A 1 91 ? 5.482 -12.306 -20.723 1.00 72.62 91 GLY A N 1
ATOM 723 C CA . GLY A 1 91 ? 5.882 -12.856 -19.425 1.00 72.62 91 GLY A CA 1
ATOM 724 C C . GLY A 1 91 ? 6.534 -11.846 -18.474 1.00 72.62 91 GLY A C 1
ATOM 725 O O . GLY A 1 91 ? 6.989 -12.230 -17.397 1.00 72.62 91 GLY A O 1
AT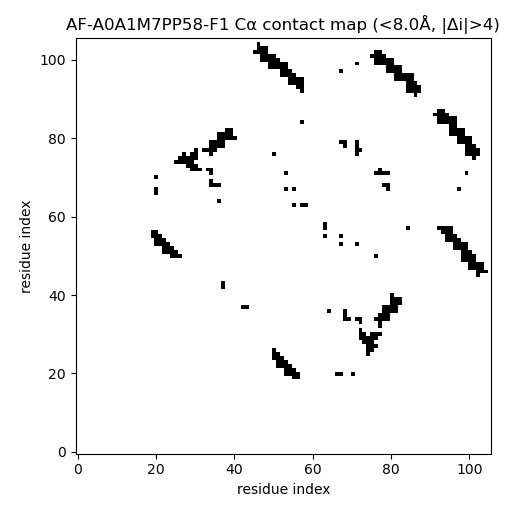OM 726 N N . GLN A 1 92 ? 6.576 -10.559 -18.835 1.00 73.75 92 GLN A N 1
ATOM 727 C CA . GLN A 1 92 ? 7.122 -9.507 -17.976 1.00 73.75 92 GLN A CA 1
ATOM 728 C C . GLN A 1 92 ? 6.039 -8.927 -17.067 1.00 73.75 92 GLN A C 1
ATOM 730 O O . GLN A 1 92 ? 4.965 -8.540 -17.523 1.00 73.75 92 GLN A O 1
ATOM 735 N N . SER A 1 93 ? 6.335 -8.849 -15.770 1.00 74.06 93 SER A N 1
ATOM 736 C CA . SER A 1 93 ? 5.477 -8.172 -14.797 1.00 74.06 93 SER A CA 1
ATOM 737 C C . SER A 1 9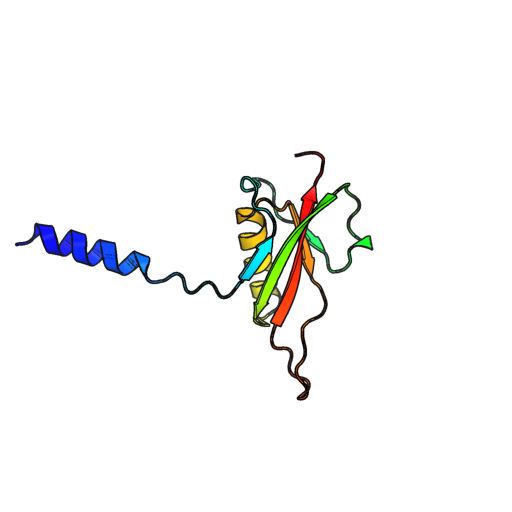3 ? 5.643 -6.658 -14.926 1.00 74.06 93 SER A C 1
ATOM 739 O O . SER A 1 93 ? 6.743 -6.137 -14.723 1.00 74.06 93 SER A O 1
ATOM 741 N N . VAL A 1 94 ? 4.557 -5.967 -15.277 1.00 83.25 94 VAL A N 1
ATOM 742 C CA . VAL A 1 94 ? 4.558 -4.525 -15.583 1.00 83.25 94 VAL A CA 1
ATOM 743 C C . VAL A 1 94 ? 4.051 -3.701 -14.407 1.00 83.25 94 VAL A C 1
ATOM 745 O O . VAL A 1 94 ? 4.577 -2.620 -14.134 1.00 83.25 94 VAL A O 1
ATOM 748 N N . SER A 1 95 ? 3.077 -4.224 -13.670 1.00 88.69 95 SER A N 1
ATOM 749 C CA . SER A 1 95 ? 2.510 -3.557 -12.505 1.00 88.69 95 SER A CA 1
ATOM 750 C C . SER A 1 95 ? 2.150 -4.542 -11.410 1.00 88.69 95 SER A C 1
ATOM 752 O O . SER A 1 95 ? 1.860 -5.708 -11.655 1.00 88.69 95 SER A O 1
ATOM 754 N N . VAL A 1 96 ? 2.144 -4.048 -10.182 1.00 91.88 96 VAL A N 1
ATOM 755 C CA . VAL A 1 96 ? 1.609 -4.737 -9.019 1.00 91.88 96 VAL A CA 1
ATOM 756 C C . VAL A 1 96 ? 0.378 -3.982 -8.554 1.00 91.88 96 VAL A C 1
ATOM 758 O O . VAL A 1 96 ? 0.409 -2.761 -8.369 1.00 91.88 96 VAL A O 1
ATOM 761 N N . THR A 1 97 ? -0.711 -4.717 -8.353 1.00 94.44 97 THR A N 1
ATOM 762 C CA . THR A 1 97 ? -1.920 -4.177 -7.739 1.00 94.44 97 THR A CA 1
ATOM 763 C C . THR A 1 97 ? -1.976 -4.554 -6.268 1.00 94.44 97 THR A C 1
ATOM 765 O O . THR A 1 97 ? -1.474 -5.600 -5.854 1.00 94.44 97 THR A O 1
ATOM 768 N N . ALA A 1 98 ? -2.578 -3.695 -5.456 1.00 96.56 98 ALA A N 1
ATOM 769 C CA . ALA A 1 98 ? -2.774 -3.983 -4.046 1.00 96.56 98 ALA A CA 1
ATOM 770 C C . ALA A 1 98 ? -4.074 -3.366 -3.534 1.00 96.56 98 ALA A C 1
ATOM 772 O O . ALA A 1 98 ? -4.387 -2.221 -3.855 1.00 96.56 98 ALA A O 1
ATOM 773 N N . ASP A 1 99 ? -4.832 -4.108 -2.737 1.00 97.69 99 ASP A N 1
ATOM 774 C CA . ASP A 1 99 ? -6.057 -3.604 -2.121 1.00 97.69 99 ASP A CA 1
ATOM 775 C C . ASP A 1 99 ? -5.729 -2.909 -0.799 1.00 97.69 99 ASP A C 1
ATOM 777 O O . ASP A 1 99 ? -4.977 -3.428 0.026 1.00 97.69 99 ASP A O 1
ATOM 781 N N . VAL A 1 100 ? -6.288 -1.718 -0.600 1.00 97.75 100 VAL A N 1
ATOM 782 C CA . VAL A 1 100 ? -6.111 -0.918 0.613 1.00 97.75 100 VAL A CA 1
ATOM 783 C C . VAL A 1 100 ? -7.286 -1.169 1.541 1.00 97.75 100 VAL A C 1
ATOM 785 O O . VAL A 1 100 ? -8.449 -0.999 1.163 1.00 97.75 100 VAL A O 1
ATOM 788 N N . LEU A 1 101 ? -6.979 -1.555 2.772 1.00 97.50 101 LEU A N 1
ATOM 789 C CA . LEU A 1 101 ? -7.946 -1.898 3.800 1.00 97.50 101 LEU A CA 1
ATOM 790 C C . LEU A 1 101 ? -7.964 -0.824 4.882 1.00 97.50 101 LEU A C 1
ATOM 792 O O . LEU A 1 101 ? -6.914 -0.358 5.324 1.00 97.50 101 LEU A O 1
ATOM 796 N N . ARG A 1 102 ? -9.159 -0.488 5.358 1.00 96.50 102 ARG A N 1
ATOM 797 C CA . ARG A 1 102 ? -9.370 0.295 6.577 1.00 96.50 102 ARG A CA 1
ATOM 798 C C . ARG A 1 102 ? -10.040 -0.589 7.619 1.00 96.50 102 ARG A C 1
ATOM 800 O O . ARG A 1 102 ? -11.015 -1.272 7.299 1.00 96.50 102 ARG A O 1
ATOM 807 N N . TYR A 1 103 ? -9.518 -0.601 8.838 1.00 95.31 103 TYR A N 1
ATOM 808 C CA . TYR A 1 103 ? -10.119 -1.362 9.929 1.00 95.31 103 TYR A CA 1
ATOM 809 C C . TYR A 1 103 ? -11.390 -0.676 10.432 1.00 95.31 103 TYR A C 1
ATOM 811 O O . TYR A 1 103 ? -11.511 0.545 10.376 1.00 95.31 103 TYR A O 1
ATOM 819 N N . ALA A 1 104 ? -12.358 -1.475 10.877 1.00 87.38 104 ALA A N 1
ATOM 820 C CA . ALA A 1 104 ? -13.662 -0.972 11.313 1.00 87.38 104 ALA A CA 1
ATOM 821 C C . ALA A 1 104 ? -13.606 -0.193 12.642 1.00 87.38 104 ALA A C 1
ATOM 823 O O . ALA A 1 104 ? -14.503 0.597 12.915 1.00 87.38 104 ALA A O 1
ATOM 824 N N . ASP A 1 105 ? -12.551 -0.397 13.434 1.00 71.94 105 ASP A N 1
ATOM 825 C CA . ASP A 1 105 ? -12.418 0.125 14.799 1.00 71.94 105 ASP A CA 1
ATOM 826 C C . ASP A 1 105 ? -11.632 1.460 14.892 1.00 71.94 105 ASP A C 1
ATOM 828 O O . ASP A 1 105 ? -11.157 1.805 15.974 1.00 71.94 105 ASP A O 1
ATOM 832 N N . GLU A 1 106 ? -11.467 2.207 13.784 1.00 59.19 106 GLU A N 1
ATOM 833 C CA . GLU A 1 106 ? -10.761 3.514 13.732 1.00 59.19 106 GLU A CA 1
ATOM 834 C C . GLU A 1 106 ? -11.607 4.721 13.293 1.00 59.19 106 GLU A C 1
ATOM 836 O O . GLU A 1 106 ? -12.062 4.767 12.118 1.00 59.19 106 GLU A O 1
#

Secondary structure (DSSP, 8-state):
-HHHHHHHHHHGGGG------EEEE---PPPSSPPEEESSGGG--S-EEEEEEEEEE---HHHHHHHHHHHHHHTT-SEEEEEEEEE-TTS-EEEEEEEEEEETT-